Protein AF-A0A447PYN6-F1 (afdb_monomer)

InterPro domains:
  IPR007197 Radical SAM [SFLDS00029] (6-89)
  IPR013785 Aldolase-type TIM barrel [G3DSA:3.20.20.70] (4-100)
  IPR023867 Anaerobic sulphatase maturase, radical SAM [PTHR43273] (5-92)
  IPR058240 Radical SAM superfamily [SSF102114] (16-77)

Sequence (108 aa):
MAVAGCHVMAKPGGAICNIDCTYCFYLEKEALYPERNKNWRMSDETLEQFIRQHIAAQSGDRIDFAWQGGEPTMMGLPFFRRVVALCEKVRRWAKNHSCVADERHPGE

Foldseek 3Di:
DDDAFDDDEDEFQQQDAPDDDPPDPRNCCCVVCVVCVVPSGHDLVNLLVCLLVRVVRHPDPDGDYHYDHHDRCVNPPVVVVSNVVSNVVNVVVCVVCVPCPPPPDDDD

Solvent-accessible surface area (backbone atoms only — not comparable to full-atom values): 6807 Å² total; per-residue (Å²): 131,84,79,83,43,74,91,60,76,44,46,52,32,37,30,50,52,95,70,89,58,95,84,52,77,56,49,67,51,42,75,78,43,63,81,35,72,83,59,43,60,63,47,71,67,58,52,52,51,50,54,52,52,56,56,71,52,43,81,61,99,72,82,83,83,44,78,36,39,55,34,48,71,79,60,40,70,70,49,58,54,47,51,53,54,48,53,52,52,49,51,53,48,50,65,78,47,69,88,67,80,76,87,76,77,88,83,132

Secondary structure (DSSP, 8-state):
----S---EE-TTTT--S---TT-TTGGGGGG-GGGGGS-SPPHHHHHHHHHHHHHT--SS----EE-SS-GGGGHHHHHHHHHHHHHHHHHHHHHTTT---------

Radius of gyration: 16.98 Å; Cα contacts (8 Å, |Δi|>4): 91; chains: 1; bounding box: 40×45×46 Å

Organism: Salmonella enterica I (NCBI:txid59201)

Structure (mmCIF, N/CA/C/O backbone):
data_AF-A0A447PYN6-F1
#
_entry.id   AF-A0A447PYN6-F1
#
loop_
_atom_site.group_PDB
_atom_site.id
_atom_site.type_symbol
_atom_site.label_atom_id
_atom_site.label_alt_id
_atom_site.label_comp_id
_atom_site.label_asym_id
_atom_site.label_entity_id
_atom_site.label_seq_id
_atom_site.pdbx_PDB_ins_code
_atom_site.Cartn_x
_atom_site.Cartn_y
_atom_site.Cartn_z
_atom_site.occupancy
_atom_site.B_iso_or_equiv
_atom_site.auth_seq_id
_atom_site.auth_comp_id
_atom_site.auth_asym_id
_atom_site.auth_atom_id
_atom_site.pdbx_PDB_model_num
ATOM 1 N N . MET A 1 1 ? -22.527 19.491 -1.006 1.00 41.84 1 MET A N 1
ATOM 2 C CA . MET A 1 1 ? -22.438 18.039 -0.745 1.00 41.84 1 MET A CA 1
ATOM 3 C C . MET A 1 1 ? -21.111 17.790 -0.057 1.00 41.84 1 MET A C 1
ATOM 5 O O . MET A 1 1 ? -20.089 18.100 -0.654 1.00 41.84 1 MET A O 1
ATOM 9 N N . ALA A 1 2 ? -21.110 17.343 1.197 1.00 53.09 2 ALA A N 1
ATOM 10 C CA . ALA A 1 2 ? -19.872 16.943 1.858 1.00 53.09 2 ALA A CA 1
ATOM 11 C C . ALA A 1 2 ? -19.462 15.577 1.297 1.00 53.09 2 ALA A C 1
ATOM 13 O O . ALA A 1 2 ? -20.260 14.641 1.324 1.00 53.09 2 ALA A O 1
ATOM 14 N N . VAL A 1 3 ? -18.259 15.477 0.735 1.00 54.16 3 VAL A N 1
ATOM 15 C CA . VAL A 1 3 ? -17.701 14.182 0.340 1.00 54.16 3 VAL A CA 1
ATOM 16 C C . VAL A 1 3 ? -17.428 13.405 1.628 1.00 54.16 3 VAL A C 1
ATOM 18 O O . VAL A 1 3 ? -16.661 13.855 2.477 1.00 54.16 3 VAL A O 1
ATOM 21 N N . ALA A 1 4 ? -18.113 12.277 1.807 1.00 67.44 4 ALA A N 1
ATOM 22 C CA . ALA A 1 4 ? -17.933 11.402 2.957 1.00 67.44 4 ALA A CA 1
ATOM 23 C C . ALA A 1 4 ? -16.674 10.545 2.747 1.00 67.44 4 ALA A C 1
ATOM 25 O O . ALA A 1 4 ? -16.720 9.535 2.050 1.00 67.44 4 ALA A O 1
ATOM 26 N N . GLY A 1 5 ? -15.552 10.975 3.329 1.00 72.88 5 GLY A N 1
ATOM 27 C CA . GLY A 1 5 ? -14.283 10.244 3.299 1.00 72.88 5 GLY A CA 1
ATOM 28 C C . GLY A 1 5 ? -13.464 10.415 2.015 1.00 72.88 5 GLY A C 1
ATOM 29 O O . GLY A 1 5 ? -13.910 10.995 1.026 1.00 72.88 5 GLY A O 1
ATOM 30 N N . CYS A 1 6 ? -12.226 9.918 2.030 1.00 84.38 6 CYS A N 1
ATOM 31 C CA . CYS A 1 6 ? -11.330 9.929 0.872 1.00 84.38 6 CYS A CA 1
ATOM 32 C C . CYS A 1 6 ? -10.935 8.501 0.473 1.00 84.38 6 CYS A C 1
ATOM 34 O O . CYS A 1 6 ? -10.605 7.674 1.319 1.00 84.38 6 CYS A O 1
ATOM 36 N N . HIS A 1 7 ? -10.939 8.193 -0.824 1.00 88.31 7 HIS A N 1
ATOM 37 C CA . HIS A 1 7 ? -10.444 6.908 -1.317 1.00 88.31 7 HIS A CA 1
ATOM 38 C C . HIS A 1 7 ? -8.997 7.057 -1.792 1.00 88.31 7 HIS A C 1
ATOM 40 O O . HIS A 1 7 ? -8.723 7.779 -2.752 1.00 88.31 7 HIS A O 1
ATOM 46 N N . VAL A 1 8 ? -8.073 6.357 -1.130 1.00 91.75 8 VAL A N 1
ATOM 47 C CA . VAL A 1 8 ? -6.636 6.417 -1.423 1.00 91.75 8 VAL A CA 1
ATOM 48 C C . VAL A 1 8 ? -6.147 5.066 -1.928 1.00 91.75 8 VAL A C 1
ATOM 50 O O . VAL A 1 8 ? -6.422 4.024 -1.337 1.00 91.75 8 VAL A O 1
ATOM 53 N N . MET A 1 9 ? -5.379 5.100 -3.017 1.00 95.06 9 MET A N 1
ATOM 54 C CA . MET A 1 9 ? -4.690 3.939 -3.572 1.00 95.06 9 MET A CA 1
ATOM 55 C C . MET A 1 9 ? -3.198 4.032 -3.249 1.00 95.06 9 MET A C 1
ATOM 57 O O . MET A 1 9 ? -2.463 4.810 -3.861 1.00 95.06 9 MET A O 1
ATOM 61 N N . ALA A 1 10 ? -2.752 3.241 -2.279 1.00 96.25 10 ALA A N 1
ATOM 62 C CA . ALA A 1 10 ? -1.365 3.220 -1.839 1.00 96.25 10 ALA A CA 1
ATOM 63 C C . ALA A 1 10 ? -0.517 2.302 -2.723 1.00 96.25 10 ALA A C 1
ATOM 65 O O . ALA A 1 10 ? -0.976 1.250 -3.167 1.00 96.25 10 ALA A O 1
ATOM 66 N N . LYS A 1 11 ? 0.744 2.687 -2.950 1.00 96.00 11 LYS A N 1
ATOM 67 C CA . LYS A 1 11 ? 1.692 1.943 -3.792 1.00 96.00 11 LYS A CA 1
ATOM 68 C C . LYS A 1 11 ? 2.936 1.533 -3.005 1.00 96.00 11 LYS A C 1
ATOM 70 O O . LYS A 1 11 ? 3.962 2.207 -3.099 1.00 96.00 11 LYS A O 1
ATOM 75 N N . PRO A 1 12 ? 2.850 0.480 -2.170 1.00 95.75 12 PRO A N 1
ATOM 76 C CA . PRO A 1 12 ? 3.852 0.202 -1.144 1.00 95.75 12 PRO A CA 1
ATOM 77 C C . PRO A 1 12 ? 5.202 -0.260 -1.702 1.00 95.75 12 PRO A C 1
ATOM 79 O O . PRO A 1 12 ? 6.215 -0.055 -1.041 1.00 95.75 12 PRO A O 1
ATOM 82 N N . GLY A 1 13 ? 5.226 -0.843 -2.904 1.00 94.12 13 GLY A N 1
ATOM 83 C CA . GLY A 1 13 ? 6.453 -1.231 -3.608 1.00 94.12 13 GLY A CA 1
ATOM 84 C C . GLY A 1 13 ? 6.877 -0.273 -4.727 1.00 94.12 13 GLY A C 1
ATOM 85 O O . GLY A 1 13 ? 7.821 -0.564 -5.456 1.00 94.12 13 GLY A O 1
ATOM 86 N N . GLY A 1 14 ? 6.178 0.855 -4.903 1.00 93.75 14 GLY A N 1
ATOM 87 C CA . GLY A 1 14 ? 6.403 1.739 -6.046 1.00 93.75 14 GLY A CA 1
ATOM 88 C C . GLY A 1 14 ? 6.110 1.042 -7.379 1.00 93.75 14 GLY A C 1
ATOM 89 O O . GLY A 1 14 ? 5.100 0.354 -7.499 1.00 93.75 14 GLY A O 1
ATOM 90 N N . ALA A 1 15 ? 6.977 1.256 -8.373 1.00 94.00 15 ALA A N 1
ATOM 91 C CA . ALA A 1 15 ? 6.864 0.696 -9.724 1.00 94.00 15 ALA A CA 1
ATOM 92 C C . ALA A 1 15 ? 7.358 -0.755 -9.859 1.00 94.00 15 ALA A C 1
ATOM 94 O O . ALA A 1 15 ? 7.087 -1.380 -10.881 1.00 94.00 15 ALA A O 1
ATOM 95 N N . ILE A 1 16 ? 8.029 -1.300 -8.836 1.00 92.50 16 ILE A N 1
ATOM 96 C CA . ILE A 1 16 ? 8.656 -2.625 -8.886 1.00 92.50 16 ILE A CA 1
ATOM 97 C C . ILE A 1 16 ? 7.615 -3.720 -9.117 1.00 92.50 16 ILE A C 1
ATOM 99 O O . ILE A 1 16 ? 6.644 -3.856 -8.371 1.00 92.50 16 ILE A O 1
ATOM 103 N N . CYS A 1 17 ? 7.855 -4.533 -10.139 1.00 94.75 17 CYS A N 1
ATOM 104 C CA . CYS A 1 17 ? 6.988 -5.618 -10.571 1.00 94.75 17 CYS A CA 1
ATOM 105 C C . CYS A 1 17 ? 7.838 -6.835 -10.947 1.00 94.75 17 CYS A C 1
ATOM 107 O O . CYS A 1 17 ? 8.995 -6.694 -11.334 1.00 94.75 17 CYS A O 1
ATOM 109 N N . ASN A 1 18 ? 7.266 -8.031 -10.851 1.00 95.50 18 ASN A N 1
ATOM 110 C CA . ASN A 1 18 ? 7.891 -9.275 -11.310 1.00 95.50 18 ASN A CA 1
ATOM 111 C C . ASN A 1 18 ? 7.480 -9.670 -12.741 1.00 95.50 18 ASN A C 1
ATOM 113 O O . ASN A 1 18 ? 7.880 -10.732 -13.213 1.00 95.50 18 ASN A O 1
ATOM 117 N N . ILE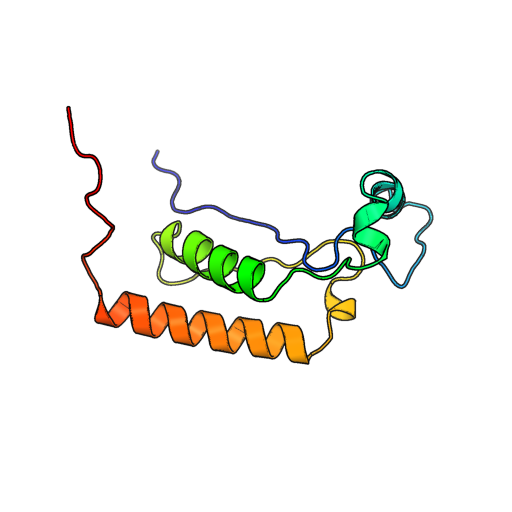 A 1 19 ? 6.673 -8.848 -13.415 1.00 95.12 19 ILE A N 1
ATOM 118 C CA . ILE A 1 19 ? 6.201 -9.066 -14.784 1.00 95.12 19 ILE A CA 1
ATOM 119 C C . ILE A 1 19 ? 6.434 -7.786 -15.588 1.00 95.12 19 ILE A C 1
ATOM 121 O O . ILE A 1 19 ? 6.091 -6.695 -15.129 1.00 95.12 19 ILE A O 1
ATOM 125 N N . ASP A 1 20 ? 6.965 -7.941 -16.799 1.00 94.19 20 ASP A N 1
ATOM 126 C CA . ASP A 1 20 ? 7.239 -6.856 -17.743 1.00 94.19 20 ASP A CA 1
ATOM 127 C C . ASP A 1 20 ? 6.183 -6.818 -18.861 1.00 94.19 20 ASP A C 1
ATOM 129 O O . ASP A 1 20 ? 6.384 -7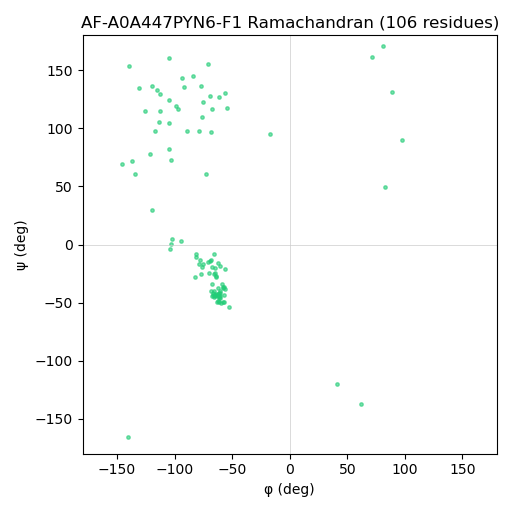.285 -19.983 1.00 94.19 20 ASP A O 1
ATOM 133 N N . CYS A 1 21 ? 4.975 -6.366 -18.518 1.00 96.19 21 CYS A N 1
ATOM 134 C CA . CYS A 1 21 ? 3.865 -6.303 -19.469 1.00 96.19 21 CYS A CA 1
ATOM 135 C C . CYS A 1 21 ? 4.123 -5.228 -20.53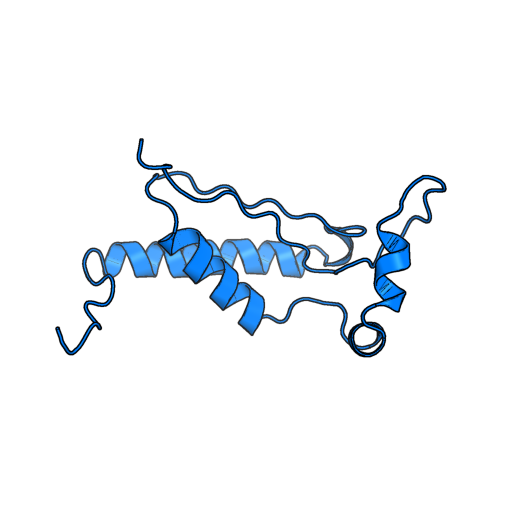7 1.00 96.19 21 CYS A C 1
ATOM 137 O O . CYS A 1 21 ? 4.262 -4.054 -20.202 1.00 96.19 21 CYS A O 1
ATOM 139 N N . THR A 1 22 ? 4.025 -5.589 -21.819 1.00 96.62 22 THR A N 1
ATOM 140 C CA . THR A 1 22 ? 4.306 -4.690 -22.962 1.00 96.62 22 THR A CA 1
ATOM 141 C C . THR A 1 22 ? 3.421 -3.443 -23.043 1.00 96.62 22 THR A C 1
ATOM 143 O O . THR A 1 22 ? 3.763 -2.482 -23.722 1.00 96.62 22 THR A O 1
ATOM 146 N N . TYR A 1 23 ? 2.276 -3.444 -22.362 1.00 95.31 23 TYR A N 1
ATOM 147 C CA . TYR A 1 23 ? 1.331 -2.326 -22.301 1.00 95.31 23 TYR A CA 1
ATOM 148 C C . TYR A 1 23 ? 1.406 -1.534 -20.983 1.00 95.31 23 TYR A C 1
ATOM 150 O O . TYR A 1 23 ? 0.615 -0.613 -20.765 1.00 95.31 23 TYR A O 1
ATOM 158 N N . CYS A 1 24 ? 2.293 -1.903 -20.054 1.00 95.44 24 CYS A N 1
ATOM 159 C CA . CYS A 1 24 ? 2.342 -1.305 -18.724 1.00 95.44 24 CYS A CA 1
ATOM 160 C C . CYS A 1 24 ? 3.257 -0.079 -18.683 1.00 95.44 24 CYS A C 1
ATOM 162 O O . CYS A 1 24 ? 4.451 -0.178 -18.428 1.00 95.44 24 CYS A O 1
ATOM 164 N N . PHE A 1 25 ? 2.662 1.109 -18.784 1.00 94.25 25 PHE A N 1
ATOM 165 C CA . PHE A 1 25 ? 3.378 2.381 -18.614 1.00 94.25 25 PHE A CA 1
ATOM 166 C C . PHE A 1 25 ? 3.921 2.615 -17.187 1.00 94.25 25 PHE A C 1
ATOM 168 O O . PHE A 1 25 ? 4.564 3.629 -16.914 1.00 94.25 25 PHE A O 1
ATOM 175 N N . TYR A 1 26 ? 3.572 1.765 -16.212 1.00 94.06 26 TYR A N 1
ATOM 176 C CA . TYR A 1 26 ? 3.873 2.031 -14.806 1.00 94.06 26 TYR A CA 1
ATOM 177 C C . TYR A 1 26 ? 5.307 1.650 -14.414 1.00 94.06 26 TYR A C 1
ATOM 179 O O . TYR A 1 26 ? 5.854 2.291 -13.518 1.00 94.06 26 TYR A O 1
ATOM 187 N N . LEU A 1 27 ? 5.917 0.670 -15.092 1.00 89.94 27 LEU A N 1
ATOM 188 C CA . LEU A 1 27 ? 7.273 0.184 -14.790 1.00 89.94 27 LEU A CA 1
ATOM 189 C C . LEU A 1 27 ? 8.336 1.253 -15.053 1.00 89.94 27 LEU A C 1
ATOM 191 O O . LEU A 1 27 ? 9.211 1.478 -14.224 1.00 89.94 27 LEU A O 1
ATOM 195 N N . GLU A 1 28 ? 8.179 2.010 -16.142 1.00 89.62 28 GLU A N 1
ATOM 196 C CA . GLU A 1 28 ? 9.076 3.108 -16.530 1.00 89.62 28 GLU A CA 1
ATOM 197 C C . GLU A 1 28 ? 9.226 4.181 -15.438 1.00 89.62 28 GLU A C 1
ATOM 199 O O . GLU A 1 28 ? 10.218 4.909 -15.395 1.00 89.62 28 GLU A O 1
ATOM 204 N N . LYS A 1 29 ? 8.270 4.267 -14.501 1.00 88.75 29 LYS A N 1
ATOM 205 C CA . LYS A 1 29 ? 8.326 5.218 -13.383 1.00 88.75 29 LYS A CA 1
ATOM 206 C C . LYS A 1 29 ? 9.422 4.903 -12.369 1.00 88.75 29 LYS A C 1
ATOM 208 O O . LYS A 1 29 ? 9.729 5.775 -11.559 1.00 88.75 29 LYS A O 1
ATOM 213 N N . GLU A 1 30 ? 10.021 3.715 -12.407 1.00 86.62 30 GLU A N 1
ATOM 214 C CA . GLU A 1 30 ? 11.234 3.410 -11.641 1.00 86.62 30 GLU A CA 1
ATOM 215 C C . GLU A 1 30 ? 12.364 4.403 -11.971 1.00 86.62 30 GLU A C 1
ATOM 217 O O . GLU A 1 30 ? 13.039 4.900 -11.070 1.00 86.62 30 GLU A O 1
ATOM 222 N N . ALA A 1 31 ? 12.490 4.806 -13.241 1.00 88.06 31 ALA A N 1
ATOM 223 C CA . ALA A 1 31 ? 13.509 5.756 -13.687 1.00 88.06 31 ALA A CA 1
ATOM 224 C C . ALA A 1 31 ? 13.344 7.168 -13.089 1.00 88.06 31 ALA A C 1
ATOM 226 O O . ALA A 1 31 ? 14.308 7.930 -13.042 1.00 88.06 31 ALA A O 1
ATOM 227 N N . LEU A 1 32 ? 12.146 7.522 -12.604 1.00 88.19 32 LEU A N 1
ATOM 228 C CA . LEU A 1 32 ? 11.887 8.819 -11.965 1.00 88.19 32 LEU A CA 1
ATOM 229 C C . LEU A 1 32 ? 12.440 8.899 -10.535 1.00 88.19 32 LEU A C 1
ATOM 231 O O . LEU A 1 32 ? 12.610 9.997 -10.008 1.00 88.19 32 LEU A O 1
ATOM 235 N N . TYR A 1 33 ? 12.706 7.755 -9.896 1.00 85.25 33 TYR A N 1
ATOM 236 C CA . TYR A 1 33 ? 13.132 7.679 -8.498 1.00 85.25 33 TYR A CA 1
ATOM 237 C C . TYR A 1 33 ? 14.320 6.717 -8.321 1.00 85.25 33 TYR A C 1
ATOM 239 O O . TYR A 1 33 ? 14.218 5.764 -7.548 1.00 85.25 33 TYR A O 1
ATOM 247 N N . PRO A 1 34 ? 15.471 6.969 -8.972 1.00 83.75 34 PRO A N 1
ATOM 248 C CA . PRO A 1 34 ? 16.597 6.030 -9.001 1.00 83.75 34 PRO A CA 1
ATOM 249 C C . PRO A 1 34 ? 17.137 5.691 -7.603 1.00 83.75 34 PRO A C 1
ATOM 251 O O . PRO A 1 34 ? 17.505 4.550 -7.323 1.00 83.75 34 PRO A O 1
ATOM 254 N N . GLU A 1 35 ? 17.104 6.651 -6.677 1.00 85.62 35 GLU A N 1
ATOM 255 C CA . GLU A 1 35 ? 17.538 6.445 -5.289 1.00 85.62 35 GLU A CA 1
ATOM 256 C C . GLU A 1 35 ? 16.647 5.455 -4.523 1.00 85.62 35 GLU A C 1
ATOM 258 O O . GLU A 1 35 ? 17.093 4.792 -3.582 1.00 85.62 35 GLU A O 1
ATOM 263 N N . ARG A 1 36 ? 15.381 5.311 -4.936 1.00 81.75 36 ARG A N 1
ATOM 264 C CA . ARG A 1 36 ? 14.433 4.375 -4.324 1.00 81.75 36 ARG A CA 1
ATOM 265 C C . ARG A 1 36 ? 14.661 2.942 -4.782 1.00 81.75 36 ARG A C 1
ATOM 267 O O . ARG A 1 36 ? 14.195 2.052 -4.089 1.00 81.75 36 ARG A O 1
ATOM 274 N N . ASN A 1 37 ? 15.440 2.675 -5.828 1.00 77.81 37 ASN A N 1
ATOM 275 C CA . ASN A 1 37 ? 15.679 1.299 -6.285 1.00 77.81 37 ASN A CA 1
ATOM 276 C C . ASN A 1 37 ? 16.428 0.463 -5.233 1.00 77.81 37 ASN A C 1
ATOM 278 O O . ASN A 1 37 ? 16.216 -0.741 -5.118 1.00 77.81 37 ASN A O 1
ATOM 282 N N . LYS A 1 38 ? 17.246 1.110 -4.390 1.00 81.69 38 LYS A N 1
ATOM 283 C CA . LYS A 1 38 ? 17.938 0.462 -3.260 1.00 81.69 38 LYS A CA 1
ATOM 284 C C . LYS A 1 38 ? 17.023 0.200 -2.060 1.00 81.69 38 LYS A C 1
ATOM 286 O O . LYS A 1 38 ? 17.298 -0.700 -1.273 1.00 81.69 38 LYS A O 1
ATOM 291 N N . ASN A 1 39 ? 15.953 0.982 -1.905 1.00 87.19 39 ASN A N 1
ATOM 292 C CA . ASN A 1 39 ? 14.983 0.861 -0.815 1.00 87.19 39 ASN A CA 1
ATOM 293 C C . ASN A 1 39 ? 13.570 1.213 -1.311 1.00 87.19 39 ASN A C 1
ATOM 295 O O . ASN A 1 39 ? 12.994 2.258 -0.995 1.00 87.19 39 ASN A O 1
ATOM 299 N N . TRP A 1 40 ? 13.037 0.341 -2.163 1.00 91.12 40 TRP A N 1
ATOM 300 C CA . TRP A 1 40 ? 11.798 0.577 -2.912 1.00 91.12 40 TRP A CA 1
ATOM 301 C C . TRP A 1 40 ? 10.546 0.354 -2.060 1.00 91.12 40 TRP A C 1
ATOM 303 O O . TRP A 1 40 ? 9.457 0.824 -2.394 1.00 91.12 40 TRP A O 1
ATOM 313 N N . ARG A 1 41 ? 10.716 -0.330 -0.928 1.00 94.44 41 ARG A N 1
ATOM 314 C CA . ARG A 1 41 ? 9.660 -0.699 0.010 1.00 94.44 41 ARG A CA 1
ATOM 315 C C . ARG A 1 41 ? 9.251 0.507 0.850 1.00 94.44 41 ARG A C 1
ATOM 317 O O . ARG A 1 41 ? 10.090 1.241 1.365 1.00 94.44 41 ARG A O 1
ATOM 324 N N . MET A 1 42 ? 7.948 0.688 1.030 1.00 94.69 42 MET A N 1
ATOM 325 C CA . MET A 1 42 ? 7.390 1.605 2.021 1.00 94.69 42 MET A CA 1
ATOM 326 C C . MET A 1 42 ? 7.918 1.244 3.416 1.00 94.69 42 MET A C 1
ATOM 328 O O . MET A 1 42 ? 7.864 0.078 3.811 1.00 94.69 42 MET A O 1
ATOM 332 N N . SER A 1 43 ? 8.423 2.237 4.153 1.00 94.94 43 SER A N 1
ATOM 333 C CA . SER A 1 43 ? 8.910 2.031 5.518 1.00 94.94 43 SER A CA 1
ATOM 334 C C . SER A 1 43 ? 7.760 1.779 6.494 1.00 94.94 43 SER A C 1
ATOM 336 O O . SER A 1 43 ? 6.641 2.251 6.284 1.00 94.94 43 SER A O 1
ATOM 338 N N . ASP A 1 44 ? 8.051 1.093 7.599 1.00 95.19 44 ASP A N 1
ATOM 339 C CA . ASP A 1 44 ? 7.083 0.861 8.680 1.00 95.19 44 ASP A CA 1
ATOM 340 C C . ASP A 1 44 ? 6.539 2.171 9.266 1.00 95.19 44 ASP A C 1
ATOM 342 O O . ASP A 1 44 ? 5.353 2.264 9.576 1.00 95.19 44 ASP A O 1
ATOM 346 N N . GLU A 1 45 ? 7.388 3.196 9.374 1.00 96.81 45 GLU A N 1
ATOM 347 C CA . GLU A 1 45 ? 6.986 4.532 9.816 1.00 96.81 45 GLU A CA 1
ATOM 348 C C . GLU A 1 45 ? 5.970 5.156 8.851 1.00 96.81 45 GLU A C 1
ATOM 350 O O . GLU A 1 45 ? 4.907 5.609 9.276 1.00 96.81 45 GLU A O 1
ATOM 355 N N . THR A 1 46 ? 6.253 5.112 7.543 1.00 96.38 46 THR A N 1
ATOM 356 C CA . THR A 1 46 ? 5.332 5.622 6.515 1.00 96.38 46 THR A CA 1
ATOM 357 C C . THR A 1 46 ? 4.014 4.853 6.543 1.00 96.38 46 THR A C 1
ATOM 359 O O . THR A 1 46 ? 2.950 5.458 6.445 1.00 96.38 46 THR A O 1
ATOM 362 N N . LEU A 1 47 ? 4.070 3.528 6.706 1.00 97.00 47 LEU A N 1
ATOM 363 C CA . LEU A 1 47 ? 2.893 2.670 6.792 1.00 97.00 47 LEU A CA 1
ATOM 364 C C . LEU A 1 47 ? 2.010 3.024 7.995 1.00 97.00 47 LEU A C 1
ATOM 366 O O . LEU A 1 47 ? 0.793 3.133 7.852 1.00 97.00 47 LEU A O 1
ATOM 370 N N . GLU A 1 48 ? 2.605 3.217 9.175 1.00 96.44 48 GLU A N 1
ATOM 371 C CA . GLU A 1 48 ? 1.865 3.591 10.383 1.00 96.44 48 GLU A CA 1
ATOM 372 C C . GLU A 1 48 ? 1.226 4.977 10.243 1.00 96.44 48 GLU A C 1
ATOM 374 O O . GLU A 1 48 ? 0.044 5.130 10.564 1.00 96.44 48 GLU A O 1
ATOM 379 N N . GLN A 1 49 ? 1.949 5.967 9.706 1.00 96.44 49 GLN A N 1
ATOM 380 C CA . GLN A 1 49 ? 1.373 7.294 9.460 1.00 96.44 49 GLN A CA 1
ATOM 381 C C . GLN A 1 49 ? 0.258 7.250 8.415 1.00 96.44 49 GLN A C 1
ATOM 383 O O . GLN A 1 49 ? -0.806 7.820 8.650 1.00 96.44 49 GLN A O 1
ATOM 388 N N . PHE A 1 50 ? 0.455 6.519 7.314 1.00 95.81 50 PHE A N 1
ATOM 389 C CA . PHE A 1 50 ? -0.564 6.337 6.283 1.00 95.81 50 PHE A CA 1
ATOM 390 C C . PHE A 1 50 ? -1.849 5.736 6.861 1.00 95.81 50 PHE A C 1
ATOM 392 O O . PHE A 1 50 ? -2.925 6.289 6.656 1.00 95.81 50 PHE A O 1
ATOM 399 N N . ILE A 1 51 ? -1.751 4.650 7.636 1.00 94.94 51 ILE A N 1
ATOM 400 C CA . ILE A 1 51 ? -2.921 4.008 8.254 1.00 94.94 51 ILE A CA 1
ATOM 401 C C . ILE A 1 51 ? -3.627 4.967 9.222 1.00 94.94 51 ILE A C 1
ATOM 403 O O . ILE A 1 51 ? -4.853 5.066 9.188 1.00 94.94 51 ILE A O 1
ATOM 407 N N . ARG A 1 52 ? -2.882 5.700 10.062 1.00 93.31 52 ARG A N 1
ATOM 408 C CA . ARG A 1 52 ? -3.464 6.674 11.004 1.00 93.31 52 ARG A CA 1
ATOM 409 C C . ARG A 1 52 ? -4.210 7.793 10.285 1.00 93.31 52 ARG A C 1
ATOM 411 O O . ARG A 1 52 ? -5.351 8.077 10.639 1.00 93.31 52 ARG A O 1
ATOM 418 N N . GLN A 1 53 ? -3.577 8.404 9.286 1.00 92.00 53 GLN A N 1
ATOM 419 C CA . GLN A 1 53 ? -4.158 9.508 8.522 1.00 92.00 53 GLN A CA 1
ATOM 420 C C . GLN A 1 53 ? -5.357 9.048 7.695 1.00 92.00 53 GLN A C 1
ATOM 422 O O . GLN A 1 53 ? -6.389 9.713 7.704 1.00 92.00 53 GLN A O 1
ATOM 427 N N . HIS A 1 54 ? -5.254 7.890 7.033 1.00 91.81 54 HIS A N 1
ATOM 428 C CA . HIS A 1 54 ? -6.346 7.349 6.226 1.00 91.81 54 HIS A CA 1
ATOM 429 C C . HIS A 1 54 ? -7.574 7.057 7.080 1.00 91.81 54 HIS A C 1
ATOM 431 O O . HIS A 1 54 ? -8.676 7.417 6.685 1.00 91.81 54 HIS A O 1
ATOM 437 N N . ILE A 1 55 ? -7.384 6.475 8.271 1.00 89.62 55 ILE A N 1
ATOM 438 C CA . ILE A 1 55 ? -8.484 6.212 9.205 1.00 89.62 55 ILE A CA 1
ATOM 439 C C . ILE A 1 55 ? -9.107 7.512 9.720 1.00 89.62 55 ILE A C 1
ATOM 441 O O . ILE A 1 55 ? -10.328 7.626 9.729 1.00 89.62 55 ILE A O 1
ATOM 445 N N . ALA A 1 56 ? -8.291 8.493 10.115 1.00 87.94 56 ALA A N 1
ATOM 446 C CA . ALA A 1 56 ? -8.777 9.781 10.615 1.00 87.94 56 ALA A CA 1
ATOM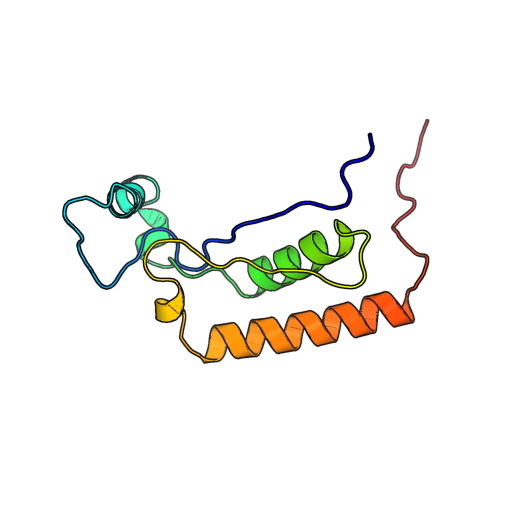 447 C C . ALA A 1 56 ? -9.545 10.593 9.556 1.00 87.94 56 ALA A C 1
ATOM 449 O O . ALA A 1 56 ? -10.408 11.393 9.906 1.00 87.94 56 ALA A O 1
ATOM 450 N N . ALA A 1 57 ? -9.242 10.387 8.272 1.00 88.12 57 ALA A N 1
ATOM 451 C CA . ALA A 1 57 ? -9.915 11.051 7.162 1.00 88.12 57 ALA A CA 1
ATOM 452 C C . ALA A 1 57 ? -11.254 10.400 6.759 1.00 88.12 57 ALA A C 1
ATOM 454 O O . ALA A 1 57 ? -11.970 10.970 5.934 1.00 88.12 57 ALA A O 1
ATOM 455 N N . GLN A 1 58 ? -11.606 9.226 7.302 1.00 86.94 58 GLN A N 1
ATOM 456 C CA . GLN A 1 58 ? -12.896 8.583 7.029 1.00 86.94 58 GLN A CA 1
ATOM 457 C C . GLN A 1 58 ? -13.948 8.947 8.077 1.00 86.94 58 GLN A C 1
ATOM 459 O O . GLN A 1 58 ? -13.668 9.010 9.269 1.00 86.94 58 GLN A O 1
ATOM 464 N N . SER A 1 59 ? -15.194 9.099 7.630 1.00 82.81 59 SER A N 1
ATOM 465 C CA . SER A 1 59 ? -16.357 9.334 8.496 1.00 82.81 59 SER A CA 1
ATOM 466 C C . SER A 1 59 ? -17.248 8.099 8.695 1.00 82.81 59 SER A C 1
ATOM 468 O O . SER A 1 59 ? -18.218 8.169 9.445 1.00 82.81 59 SER A O 1
ATOM 470 N N . GLY A 1 60 ? -16.953 6.981 8.021 1.00 80.62 60 GLY A N 1
ATOM 471 C CA . GLY A 1 60 ? -17.744 5.747 8.075 1.00 80.62 60 GLY A CA 1
ATOM 472 C C . GLY A 1 60 ? -17.108 4.632 8.911 1.00 80.62 60 GLY A C 1
ATOM 473 O O . GLY A 1 60 ? -15.897 4.595 9.116 1.00 80.62 60 GLY A O 1
ATOM 474 N N . ASP A 1 61 ? -17.928 3.662 9.325 1.00 80.00 61 ASP A N 1
ATOM 475 C CA . ASP A 1 61 ? -17.493 2.487 10.107 1.00 80.00 61 ASP A CA 1
ATOM 476 C C . ASP A 1 61 ? -16.662 1.476 9.304 1.00 80.00 61 ASP A C 1
ATOM 478 O O . ASP A 1 61 ? -16.012 0.586 9.866 1.00 80.00 61 ASP A O 1
ATOM 482 N N . ARG A 1 62 ? -16.699 1.598 7.975 1.00 83.88 62 ARG A N 1
ATOM 48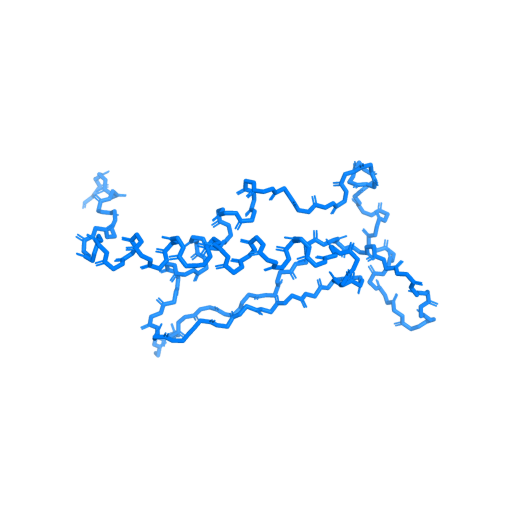3 C CA . ARG A 1 62 ? -15.929 0.789 7.038 1.00 83.88 62 ARG A CA 1
ATOM 484 C C . ARG A 1 62 ? -14.902 1.664 6.340 1.00 83.88 62 ARG A C 1
ATOM 486 O O . ARG A 1 62 ? -15.236 2.702 5.779 1.00 83.88 62 ARG A O 1
ATOM 493 N N . ILE A 1 63 ? -13.662 1.190 6.349 1.00 87.38 63 ILE A N 1
ATOM 494 C CA . ILE A 1 63 ? -12.513 1.866 5.758 1.00 87.38 63 ILE A CA 1
ATOM 495 C C . ILE A 1 63 ? -11.863 0.880 4.802 1.00 87.38 63 ILE A C 1
ATOM 497 O O . ILE A 1 63 ? -11.359 -0.161 5.229 1.00 87.38 63 ILE A O 1
ATOM 501 N N . ASP A 1 64 ? -11.896 1.198 3.515 1.00 90.38 64 ASP A N 1
ATOM 502 C CA . ASP A 1 64 ? -11.272 0.375 2.489 1.00 90.38 64 ASP A CA 1
ATOM 503 C C . ASP A 1 64 ? -9.829 0.850 2.243 1.00 90.38 64 ASP A C 1
ATOM 505 O O . ASP A 1 64 ? -9.543 2.049 2.1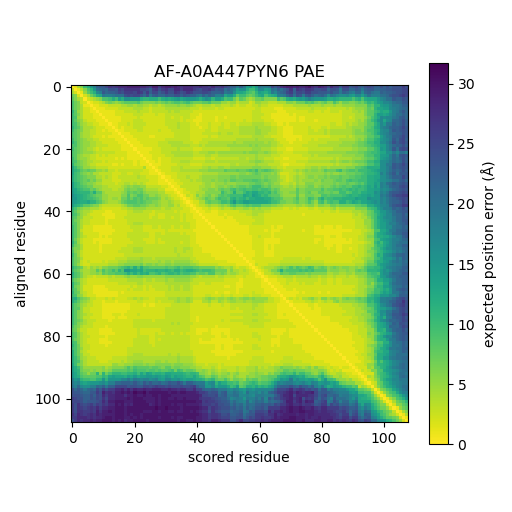48 1.00 90.38 64 ASP A O 1
ATOM 509 N N . PHE A 1 65 ? -8.911 -0.112 2.147 1.00 93.50 65 PHE A N 1
ATOM 510 C CA . PHE A 1 65 ? -7.512 0.111 1.786 1.00 93.50 65 PHE A CA 1
ATOM 511 C C . PHE A 1 65 ? -7.246 -0.523 0.422 1.00 93.50 65 PHE A C 1
ATOM 513 O O . PHE A 1 65 ? -7.300 -1.746 0.286 1.00 93.50 65 PHE A O 1
ATOM 520 N N . ALA A 1 66 ? -6.932 0.302 -0.577 1.00 95.12 66 ALA A N 1
ATOM 521 C CA . ALA A 1 66 ? -6.548 -0.161 -1.904 1.00 95.12 66 ALA A CA 1
ATOM 522 C C . ALA A 1 66 ? -5.019 -0.157 -2.049 1.00 95.12 66 ALA A C 1
ATOM 524 O O . ALA A 1 66 ? -4.379 0.893 -1.966 1.00 95.12 66 ALA A O 1
ATOM 525 N N . TRP A 1 67 ? -4.438 -1.334 -2.293 1.00 96.62 67 TRP A N 1
ATOM 526 C CA . TRP A 1 67 ? -3.005 -1.518 -2.538 1.00 96.62 67 TRP A CA 1
ATOM 527 C C . TRP A 1 67 ? -2.771 -1.767 -4.029 1.00 96.62 67 TRP A C 1
ATOM 529 O O . TRP A 1 67 ? -3.366 -2.672 -4.606 1.00 96.62 67 TRP A O 1
ATOM 539 N N . GLN A 1 68 ? -1.918 -0.963 -4.656 1.00 96.06 68 GLN A N 1
ATOM 540 C CA . GLN A 1 68 ? -1.583 -1.050 -6.078 1.00 96.06 68 GLN A CA 1
ATOM 541 C C . GLN A 1 68 ? -0.083 -0.798 -6.277 1.00 96.06 68 GLN A C 1
ATOM 543 O O . GLN A 1 68 ? 0.685 -0.767 -5.321 1.00 96.06 68 GLN A O 1
ATOM 548 N N . GLY A 1 69 ? 0.321 -0.560 -7.518 1.00 92.81 69 GLY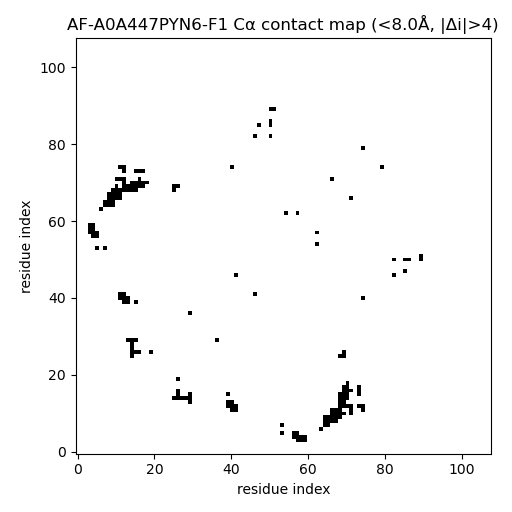 A N 1
ATOM 549 C CA . GLY A 1 69 ? 1.675 -0.206 -7.907 1.00 92.81 69 GLY A CA 1
ATOM 550 C C . GLY A 1 69 ? 2.503 -1.444 -8.184 1.00 92.81 69 GLY A C 1
ATOM 551 O O . GLY A 1 69 ? 2.473 -2.375 -7.384 1.00 92.81 69 GLY A O 1
ATOM 552 N N . GLY A 1 70 ? 3.194 -1.428 -9.328 1.00 94.06 70 GLY A N 1
ATOM 553 C CA . GLY A 1 70 ? 3.982 -2.547 -9.823 1.00 94.06 70 GLY A CA 1
ATOM 554 C C . GLY A 1 70 ? 3.230 -3.849 -9.582 1.00 94.06 70 GLY A C 1
ATOM 555 O O . GLY A 1 70 ? 2.069 -3.962 -9.980 1.00 94.06 70 GLY A O 1
ATOM 556 N N . GLU A 1 71 ? 3.851 -4.740 -8.815 1.00 96.56 71 GLU A N 1
ATOM 557 C CA . GLU A 1 71 ? 3.173 -5.879 -8.204 1.00 96.56 71 GLU A CA 1
ATOM 558 C C . GLU A 1 71 ? 3.143 -5.729 -6.666 1.00 96.56 71 GLU A C 1
ATOM 560 O O . GLU A 1 71 ? 4.162 -5.945 -6.000 1.00 96.56 71 GLU A O 1
ATOM 565 N N . PRO A 1 72 ? 1.995 -5.392 -6.045 1.00 96.62 72 PRO A N 1
ATOM 566 C CA . PRO A 1 72 ? 1.923 -5.145 -4.605 1.00 96.62 72 PRO A CA 1
ATOM 567 C C . PRO A 1 72 ? 2.215 -6.398 -3.765 1.00 96.62 72 PRO A C 1
ATOM 569 O O . PRO A 1 72 ? 2.671 -6.276 -2.624 1.00 96.62 72 PRO A O 1
ATOM 572 N N . THR A 1 73 ? 2.012 -7.609 -4.301 1.00 96.44 73 THR A N 1
ATOM 573 C CA . THR A 1 73 ? 2.330 -8.849 -3.572 1.00 96.44 73 THR A CA 1
ATOM 574 C C . THR A 1 73 ? 3.833 -9.078 -3.388 1.00 96.44 73 THR A C 1
ATOM 576 O O . THR A 1 73 ? 4.218 -9.819 -2.481 1.00 96.44 73 THR A O 1
ATOM 579 N N . MET A 1 74 ? 4.696 -8.349 -4.109 1.00 95.56 74 MET A N 1
ATOM 580 C CA . MET A 1 74 ? 6.150 -8.310 -3.874 1.00 95.56 74 MET A CA 1
ATOM 581 C C . MET A 1 74 ? 6.513 -7.754 -2.484 1.00 95.56 74 MET A C 1
ATOM 583 O O . MET A 1 74 ? 7.618 -7.964 -1.973 1.00 95.56 74 MET A O 1
ATOM 587 N N . MET A 1 75 ? 5.574 -7.084 -1.805 1.00 96.19 75 MET A N 1
ATOM 588 C CA . MET A 1 75 ? 5.726 -6.732 -0.391 1.00 96.19 75 MET A CA 1
ATOM 589 C C . MET A 1 75 ? 5.711 -7.961 0.532 1.00 96.19 75 MET A C 1
ATOM 591 O O . MET A 1 75 ? 6.223 -7.898 1.649 1.00 96.19 75 MET A O 1
ATOM 595 N N . GLY A 1 76 ? 5.198 -9.099 0.072 1.00 96.69 76 GLY A N 1
ATOM 596 C CA . GLY A 1 76 ? 5.158 -10.343 0.824 1.00 96.69 76 GLY A CA 1
ATOM 597 C C . GLY A 1 76 ? 4.151 -10.335 1.976 1.00 96.69 76 GLY A C 1
ATOM 598 O O . GLY A 1 76 ? 3.707 -9.301 2.478 1.00 96.69 76 GLY A O 1
ATOM 599 N N . LEU A 1 77 ? 3.802 -11.534 2.439 1.00 97.94 77 LEU A N 1
ATOM 600 C CA . LEU A 1 77 ? 2.808 -11.727 3.496 1.00 97.94 77 LEU A CA 1
ATOM 601 C C . LEU A 1 77 ? 3.117 -10.996 4.824 1.00 97.94 77 LEU A C 1
ATOM 603 O O . LEU A 1 77 ? 2.169 -10.505 5.442 1.00 97.94 77 LEU A O 1
ATOM 607 N N . PRO A 1 78 ? 4.384 -10.869 5.286 1.00 97.56 78 PRO A N 1
ATOM 608 C CA . PRO A 1 78 ? 4.690 -10.131 6.515 1.00 97.56 78 PRO A CA 1
ATOM 609 C C . PRO A 1 78 ? 4.219 -8.672 6.492 1.00 97.56 78 PRO A C 1
ATOM 611 O O . PRO A 1 78 ? 3.722 -8.184 7.506 1.00 97.56 78 PRO A O 1
ATOM 614 N N . PHE A 1 79 ? 4.298 -8.002 5.337 1.00 97.31 79 PHE A N 1
ATOM 615 C CA . PHE A 1 79 ? 3.812 -6.631 5.179 1.00 97.31 79 PHE A CA 1
ATOM 616 C C . PHE A 1 79 ? 2.298 -6.545 5.408 1.00 97.31 79 PHE A C 1
ATOM 618 O O . PHE A 1 79 ? 1.834 -5.748 6.218 1.00 97.31 79 PHE A O 1
ATOM 625 N N . PHE A 1 80 ? 1.514 -7.418 4.771 1.00 97.25 80 PHE A N 1
ATOM 626 C CA . PHE A 1 80 ? 0.056 -7.403 4.928 1.00 97.25 80 PHE A CA 1
ATOM 627 C C . PHE A 1 80 ? -0.388 -7.812 6.339 1.00 97.25 80 PHE A C 1
ATOM 629 O O . PHE A 1 80 ? -1.333 -7.241 6.879 1.00 97.25 80 PHE A O 1
ATOM 636 N N . ARG A 1 81 ? 0.332 -8.732 6.996 1.00 97.38 81 ARG A N 1
ATOM 637 C CA . ARG A 1 81 ? 0.111 -9.030 8.424 1.00 97.38 81 ARG A CA 1
ATOM 638 C C . ARG A 1 81 ? 0.355 -7.797 9.298 1.00 97.38 81 ARG A C 1
ATOM 640 O O . ARG A 1 81 ? -0.429 -7.527 10.207 1.00 97.38 81 ARG A O 1
ATOM 647 N N . ARG A 1 82 ? 1.408 -7.026 9.004 1.00 96.62 82 ARG A N 1
ATOM 648 C CA . ARG A 1 82 ? 1.714 -5.770 9.700 1.00 96.62 82 ARG A CA 1
ATOM 649 C C . ARG A 1 82 ? 0.630 -4.714 9.481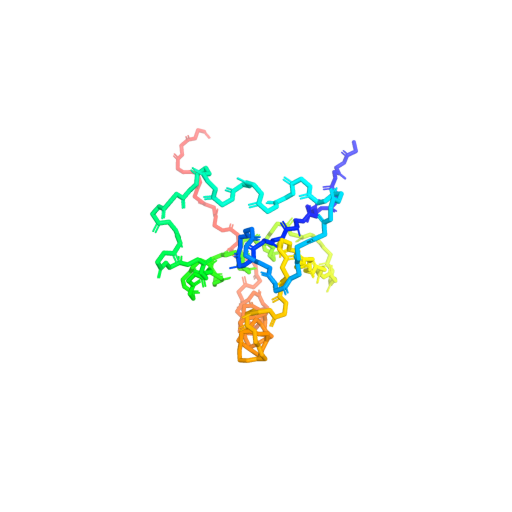 1.00 96.62 82 ARG A C 1
ATOM 651 O O . ARG A 1 82 ? 0.235 -4.078 10.454 1.00 96.62 82 ARG A O 1
ATOM 658 N N . VAL A 1 83 ? 0.119 -4.573 8.256 1.00 96.75 83 VAL A N 1
ATOM 659 C CA . VAL A 1 83 ? -1.022 -3.694 7.934 1.00 96.75 83 VAL A CA 1
ATOM 660 C C . VAL A 1 83 ? -2.210 -3.996 8.843 1.00 96.75 83 VAL A C 1
ATOM 662 O O . VAL A 1 83 ? -2.699 -3.099 9.523 1.00 96.75 83 VAL A O 1
ATOM 665 N N . VAL A 1 84 ? -2.638 -5.261 8.913 1.00 95.88 84 VAL A N 1
ATOM 666 C CA . VAL A 1 84 ? -3.788 -5.665 9.740 1.00 95.88 84 VAL A CA 1
ATOM 667 C C . VAL A 1 84 ? -3.542 -5.351 11.218 1.00 95.88 84 VAL A C 1
ATOM 669 O O . VAL A 1 84 ? -4.388 -4.731 11.864 1.00 95.88 84 VAL A O 1
ATOM 672 N N . ALA A 1 85 ? -2.360 -5.690 11.741 1.00 95.94 85 ALA A N 1
ATOM 673 C CA . ALA A 1 85 ? -2.003 -5.412 13.132 1.00 95.94 85 ALA A CA 1
ATOM 674 C C . ALA A 1 85 ? -2.015 -3.905 13.463 1.00 95.94 85 ALA A C 1
ATOM 676 O O . ALA A 1 85 ? -2.480 -3.505 14.535 1.00 95.94 85 ALA A O 1
ATOM 677 N N . LEU A 1 86 ? -1.532 -3.059 12.546 1.00 95.50 86 LEU A N 1
ATOM 678 C CA . LEU A 1 86 ? -1.566 -1.602 12.695 1.00 95.50 86 LEU A CA 1
ATOM 679 C C . LEU A 1 86 ? -2.997 -1.060 12.639 1.00 95.50 86 LEU A C 1
ATOM 681 O O . LEU A 1 86 ? -3.365 -0.265 13.501 1.00 95.50 86 LEU A O 1
ATOM 685 N N . CYS A 1 87 ? -3.826 -1.522 11.700 1.00 92.38 87 CYS A N 1
ATOM 686 C CA . CYS A 1 87 ? -5.236 -1.134 11.629 1.00 92.38 87 CYS A CA 1
ATOM 687 C C . CYS A 1 87 ? -5.979 -1.462 12.932 1.00 92.38 87 CYS A C 1
ATOM 689 O O . CYS A 1 87 ? -6.717 -0.626 13.451 1.00 92.38 87 CYS A O 1
ATOM 691 N N . GLU A 1 88 ? -5.750 -2.639 13.520 1.00 91.31 88 GLU A N 1
ATOM 692 C CA . GLU A 1 88 ? -6.331 -2.991 14.818 1.00 91.31 88 GLU A CA 1
ATOM 693 C C . GLU A 1 88 ? -5.819 -2.109 15.961 1.00 91.31 88 GLU A C 1
ATOM 695 O O . GLU A 1 88 ? -6.611 -1.657 16.792 1.00 91.31 88 GLU A O 1
ATOM 700 N N . LYS A 1 89 ? -4.505 -1.849 16.010 1.00 92.00 89 LYS A N 1
ATOM 701 C CA . LYS A 1 89 ? -3.884 -0.963 17.007 1.00 92.00 89 LYS A CA 1
ATOM 702 C C . LYS A 1 89 ? -4.501 0.434 16.942 1.00 92.00 89 LYS A C 1
ATOM 704 O O . LYS A 1 89 ? -4.924 0.955 17.973 1.00 92.00 89 LYS A O 1
ATOM 709 N N . VAL A 1 90 ? -4.592 1.013 15.746 1.00 89.00 90 VAL A N 1
ATOM 710 C CA . VAL A 1 90 ? -5.135 2.360 15.528 1.00 89.00 90 VAL A CA 1
ATOM 711 C C . VAL A 1 90 ? -6.636 2.396 15.796 1.00 89.00 90 VAL A C 1
ATOM 713 O O . VAL A 1 90 ? -7.097 3.318 16.457 1.00 89.00 90 VAL A O 1
ATOM 716 N N . ARG A 1 91 ? -7.402 1.376 15.390 1.00 83.06 91 ARG A N 1
ATOM 717 C CA . ARG A 1 91 ? -8.834 1.273 15.714 1.00 83.06 91 ARG A CA 1
ATOM 718 C C . ARG A 1 91 ? -9.075 1.220 17.223 1.00 83.06 91 ARG A C 1
ATOM 720 O O . ARG A 1 91 ? -9.979 1.890 17.712 1.00 83.06 91 ARG A O 1
ATOM 727 N N . ARG A 1 92 ? -8.287 0.434 17.971 1.00 82.75 92 ARG A N 1
ATOM 7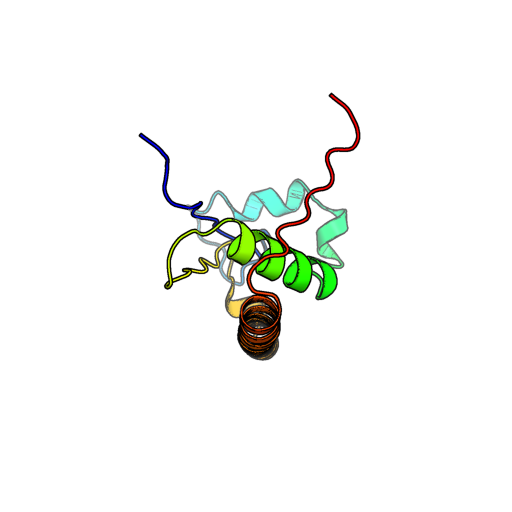28 C CA . ARG A 1 92 ? -8.359 0.402 19.445 1.00 82.75 92 ARG A CA 1
ATOM 729 C C . ARG A 1 92 ? -8.019 1.767 20.038 1.00 82.75 92 ARG A C 1
ATOM 731 O O . ARG A 1 92 ? -8.736 2.236 20.914 1.00 82.75 92 ARG A O 1
ATOM 738 N N . TRP A 1 93 ? -6.971 2.415 19.531 1.00 77.25 93 TRP A N 1
ATOM 739 C CA . TRP A 1 93 ? -6.601 3.764 19.952 1.00 77.25 93 TRP A CA 1
ATOM 740 C C . TRP A 1 93 ? -7.732 4.771 19.691 1.00 77.25 93 TRP A C 1
ATOM 742 O O . TRP A 1 93 ? -8.153 5.438 20.628 1.00 77.25 93 TRP A O 1
ATOM 752 N N . ALA A 1 94 ? -8.296 4.808 18.482 1.00 73.94 94 ALA A N 1
ATOM 753 C CA . ALA A 1 94 ? -9.370 5.724 18.099 1.00 73.94 94 ALA A CA 1
ATOM 754 C C . ALA A 1 94 ? -10.659 5.511 18.910 1.00 73.94 94 ALA A C 1
ATOM 756 O O . ALA A 1 94 ? -11.307 6.479 19.290 1.00 73.94 94 ALA A O 1
ATOM 757 N N . LYS A 1 95 ? -11.012 4.258 19.235 1.00 67.44 95 LYS A N 1
ATOM 758 C CA . LYS A 1 95 ? -12.147 3.954 20.125 1.00 67.44 95 LYS A CA 1
ATOM 759 C C . LYS A 1 95 ? -11.912 4.419 21.561 1.00 67.44 95 LYS A C 1
ATOM 761 O O . LYS A 1 95 ? -12.823 4.950 22.180 1.00 67.44 95 LYS A O 1
ATOM 766 N N . ASN A 1 96 ? -10.701 4.221 22.081 1.00 58.31 96 ASN A N 1
ATOM 767 C CA . ASN A 1 96 ? -10.350 4.601 23.451 1.00 58.31 96 ASN A CA 1
ATOM 768 C C . ASN A 1 96 ? -10.136 6.116 23.616 1.00 58.31 96 ASN A C 1
ATOM 770 O O . ASN A 1 96 ? -10.126 6.602 24.740 1.00 58.31 96 ASN A O 1
ATOM 774 N N . HIS A 1 97 ? -9.956 6.841 22.510 1.00 54.88 97 HIS A N 1
ATOM 775 C CA . HIS A 1 97 ? -9.760 8.291 22.472 1.00 54.88 97 HIS A CA 1
ATOM 776 C C . HIS A 1 97 ? -10.865 8.975 21.655 1.00 54.88 97 HIS A C 1
ATOM 778 O O . HIS A 1 97 ? -10.609 10.003 21.025 1.00 54.88 97 HIS A O 1
ATOM 784 N N . SER A 1 98 ? -12.081 8.403 21.618 1.00 38.97 98 SER A N 1
ATOM 785 C CA . SER A 1 98 ? -13.208 9.050 20.943 1.00 38.97 98 SER A CA 1
ATOM 786 C C . SER A 1 98 ? -13.357 10.460 21.519 1.00 38.97 98 SER A C 1
ATOM 788 O O . SER A 1 98 ? -13.589 10.596 22.720 1.00 38.97 98 SER A O 1
ATOM 790 N N . CYS A 1 99 ? -13.194 11.473 20.666 1.00 33.00 99 CYS A N 1
ATOM 791 C CA . CYS A 1 99 ? -13.190 12.903 20.995 1.00 33.00 99 CYS A CA 1
ATOM 792 C C . CYS A 1 99 ? -11.862 13.492 21.516 1.00 33.00 99 CYS A C 1
ATOM 794 O O . CYS A 1 99 ? -11.871 14.249 22.475 1.00 33.00 99 CYS A O 1
ATOM 796 N N . VAL A 1 100 ? -10.732 13.248 20.844 1.00 34.88 100 VAL A N 1
ATOM 797 C CA . VAL A 1 100 ? -9.718 14.311 20.659 1.00 34.88 100 VAL A CA 1
ATOM 798 C C . VAL A 1 100 ? -9.218 14.253 19.214 1.00 34.88 100 VAL A C 1
ATOM 800 O O . VAL A 1 100 ? -8.108 13.810 18.923 1.00 34.88 100 VAL A O 1
ATOM 803 N N . ALA A 1 101 ? -10.071 14.666 18.274 1.00 40.00 101 ALA A N 1
ATOM 804 C CA . ALA A 1 101 ? -9.550 15.255 17.049 1.00 40.00 101 ALA A CA 1
ATOM 805 C C . ALA A 1 101 ? -8.931 16.587 17.484 1.00 40.00 101 ALA A C 1
ATOM 807 O O . ALA A 1 101 ? -9.648 17.535 17.763 1.00 40.00 101 ALA A O 1
ATOM 808 N N . ASP A 1 102 ? -7.620 16.556 17.698 1.00 35.97 102 ASP A N 1
ATOM 809 C CA . ASP A 1 102 ? -6.710 17.667 17.968 1.00 35.97 102 ASP A CA 1
ATOM 810 C C . ASP A 1 102 ? -7.289 19.055 17.603 1.00 35.97 102 ASP A C 1
ATOM 812 O O . ASP A 1 102 ? -7.190 19.504 16.463 1.00 35.97 102 ASP A O 1
ATOM 816 N N . GLU A 1 103 ? -7.876 19.754 18.582 1.00 37.75 103 GLU A N 1
ATOM 817 C CA . GLU A 1 103 ? -8.151 21.194 18.515 1.00 37.75 103 GLU A CA 1
ATOM 818 C C . GLU A 1 103 ? -6.829 21.974 18.649 1.00 37.75 103 GLU A C 1
ATOM 820 O O . GLU A 1 103 ? -6.630 22.757 19.577 1.00 37.75 103 GLU A O 1
ATOM 825 N N . ARG A 1 104 ? -5.877 21.767 17.731 1.00 36.22 104 ARG A N 1
ATOM 826 C CA . ARG A 1 104 ? -4.792 22.734 17.516 1.00 36.22 104 ARG A CA 1
ATOM 827 C C . ARG A 1 104 ? -5.044 23.506 16.233 1.00 36.22 104 ARG A C 1
ATOM 829 O O . ARG A 1 104 ? -4.463 23.243 15.185 1.00 36.22 104 ARG A O 1
ATOM 836 N N . HIS A 1 105 ? -5.880 24.527 16.364 1.00 32.69 105 HIS A N 1
ATOM 837 C CA . HIS A 1 105 ? -5.586 25.834 15.784 1.00 32.69 105 HIS A CA 1
ATOM 838 C C . HIS A 1 105 ? -5.475 26.832 16.942 1.00 32.69 105 HIS A C 1
ATOM 840 O O . HIS A 1 105 ? -6.495 27.276 17.463 1.00 32.69 105 HIS A O 1
ATOM 846 N N . PRO A 1 106 ? -4.258 27.162 17.413 1.00 36.66 106 PRO A N 1
ATOM 847 C CA . PRO A 1 106 ? -4.077 28.344 18.229 1.00 36.66 106 PRO A CA 1
ATOM 848 C C . PRO A 1 106 ? -4.110 29.562 17.297 1.00 36.66 106 PRO A C 1
ATOM 850 O O . PRO A 1 106 ? -3.174 29.774 16.532 1.00 36.66 106 PRO A O 1
ATOM 853 N N . GLY A 1 107 ? -5.179 30.350 17.392 1.00 38.50 107 GLY A N 1
ATOM 854 C CA . GLY A 1 107 ? -5.243 31.710 16.857 1.00 38.50 107 GLY A CA 1
ATOM 855 C C . GLY A 1 107 ? -5.915 31.845 15.494 1.00 38.50 107 GLY A C 1
ATOM 856 O O . GLY A 1 107 ? -5.240 31.797 14.474 1.00 38.50 107 GLY A O 1
ATOM 857 N N . GLU A 1 108 ? -7.229 32.062 15.513 1.00 31.42 108 GLU A N 1
ATOM 858 C CA . GLU A 1 108 ? -7.918 33.258 14.990 1.00 31.42 108 GLU A CA 1
ATOM 859 C C . GLU A 1 108 ? -9.340 33.318 15.568 1.00 31.42 108 GLU A C 1
ATOM 861 O O . GLU A 1 108 ? -9.964 32.243 15.721 1.00 31.42 108 GLU A O 1
#

pLDDT: mean 83.6, std 19.05, range [31.42, 97.94]

Nearest PDB structures (foldseek):
  4ce4-assembly1_S  TM=4.005E-01  e=2.877E+00  Sus scrofa domesticus
  8zje-assembly1_A  TM=2.885E-01  e=3.996E+00  Homo sapiens
  7w40-assembly1_B  TM=2.867E-01  e=6.758E+00  Homo sapiens
  7w3z-assembly1_B  TM=2.867E-01  e=6.758E+00  Homo sapiens

Mean predicted aligned error: 7.85 Å